Protein AF-A0AAP6MK80-F1 (afdb_monomer)

Organism: NCBI:txid3110268

InterPro domains:
  IPR029058 Alpha/Beta hydrolase fold [G3DSA:3.40.50.1820] (1-54)

pLDDT: mean 79.56, std 11.35, range [51.97, 92.5]

Foldseek 3Di:
DPPPVVVVVVVVVVVDPDDDDDDDQPPADPVSPPPCSVVVVVVVVVVVCCVPVVDPPPPPPPPDD

Radius of gyration: 17.78 Å; Cα contacts (8 Å, |Δi|>4): 18; chains: 1; bounding box: 62×15×34 Å

Solvent-accessible surface area (backbone atoms only — not comparable to full-atom values): 4404 Å² total; per-residue (Å²): 134,69,67,58,61,56,50,49,54,62,53,47,61,76,70,57,89,68,95,82,83,92,84,84,68,82,93,52,56,99,78,27,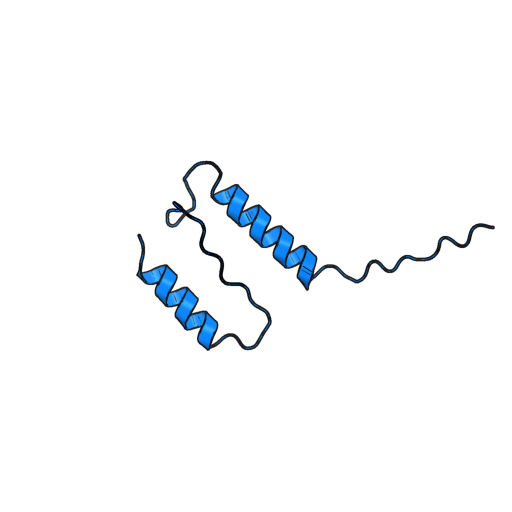80,51,90,63,40,50,56,54,50,51,52,54,51,50,53,49,44,55,72,74,63,55,68,78,80,75,76,70,77,78,79,73,132

Mean predicted aligned error: 9.69 Å

Secondary structure (DSSP, 8-state):
--HHHHHHHHHHTTT--S-----PPTT--TT--STTHHHHHHHHHHHHHHHHH------------

Structure (mmCIF, N/CA/C/O backbone):
data_AF-A0AAP6MK80-F1
#
_entry.id   AF-A0AAP6MK80-F1
#
loop_
_atom_site.group_PDB
_atom_site.id
_atom_site.type_symbol
_atom_site.label_atom_id
_atom_site.label_alt_id
_atom_site.label_comp_id
_atom_site.label_asym_id
_atom_site.label_entity_id
_atom_site.label_seq_id
_atom_site.pdbx_PDB_ins_code
_atom_site.Cartn_x
_atom_site.Cartn_y
_atom_site.Cartn_z
_atom_site.occupancy
_atom_site.B_iso_or_equiv
_atom_site.auth_seq_id
_atom_site.auth_comp_id
_atom_site.auth_asym_id
_atom_site.auth_atom_id
_atom_site.pdbx_PDB_model_num
ATOM 1 N N . MET A 1 1 ? 16.646 -3.297 -9.350 1.00 52.72 1 MET A N 1
ATOM 2 C CA . MET A 1 1 ? 16.128 -3.945 -8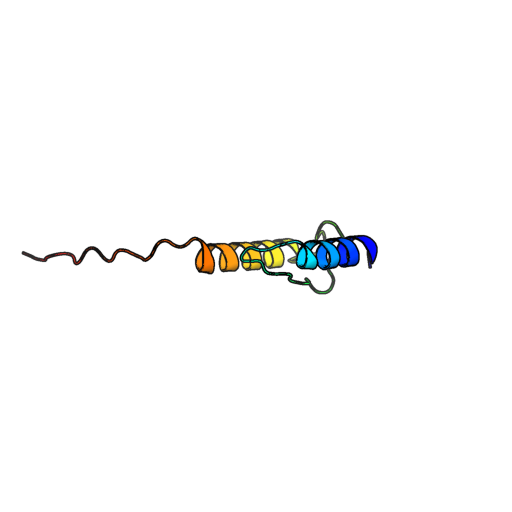.122 1.00 52.72 1 MET A CA 1
ATOM 3 C C . MET A 1 1 ? 16.685 -3.229 -6.904 1.00 52.72 1 MET A C 1
ATOM 5 O O . MET A 1 1 ? 17.746 -3.599 -6.403 1.00 52.72 1 MET A O 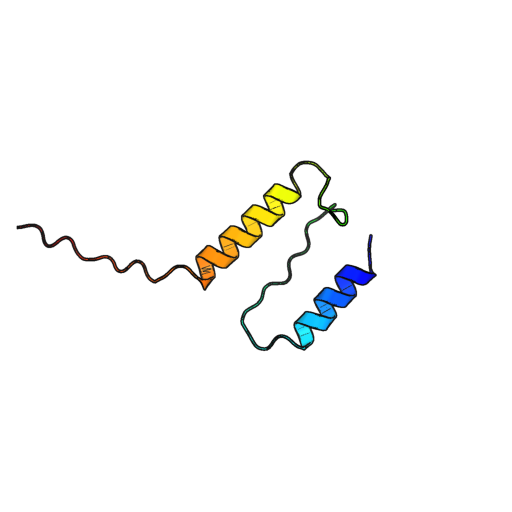1
ATOM 9 N N . ASP A 1 2 ? 16.013 -2.176 -6.447 1.00 61.25 2 ASP A N 1
ATOM 10 C CA . ASP A 1 2 ? 16.464 -1.435 -5.272 1.00 61.25 2 ASP A CA 1
ATOM 11 C C . ASP A 1 2 ? 16.113 -2.181 -3.986 1.00 61.25 2 ASP A C 1
ATOM 13 O O . ASP A 1 2 ? 15.038 -2.062 -3.397 1.00 61.25 2 ASP A O 1
ATOM 17 N N . ARG A 1 3 ? 17.060 -3.012 -3.555 1.00 65.31 3 ARG A N 1
ATOM 18 C CA . ARG A 1 3 ? 16.968 -3.773 -2.306 1.00 65.31 3 ARG A CA 1
ATOM 19 C C . ARG A 1 3 ? 16.926 -2.868 -1.072 1.00 65.31 3 ARG A C 1
ATOM 21 O O . ARG A 1 3 ? 16.683 -3.371 0.023 1.00 65.31 3 ARG A O 1
ATOM 28 N N . THR A 1 4 ? 17.214 -1.575 -1.192 1.00 72.88 4 THR A N 1
ATOM 29 C CA . THR A 1 4 ? 17.227 -0.642 -0.064 1.00 72.88 4 THR A CA 1
ATOM 30 C C . THR A 1 4 ? 15.816 -0.171 0.252 1.00 72.88 4 THR A C 1
ATOM 32 O O . THR A 1 4 ? 15.407 -0.308 1.403 1.00 72.88 4 THR A O 1
ATOM 35 N N . ILE A 1 5 ? 15.036 0.244 -0.749 1.00 76.12 5 ILE A N 1
ATOM 36 C CA . ILE A 1 5 ? 13.638 0.660 -0.552 1.00 76.12 5 ILE A CA 1
ATOM 37 C C . ILE A 1 5 ? 12.787 -0.493 -0.009 1.00 76.12 5 ILE A C 1
ATOM 39 O O . ILE A 1 5 ? 12.099 -0.327 0.994 1.00 76.12 5 ILE A O 1
ATOM 43 N N . TYR A 1 6 ? 12.920 -1.703 -0.563 1.00 78.19 6 TYR A N 1
ATOM 44 C CA . TYR A 1 6 ? 12.191 -2.867 -0.043 1.00 78.19 6 TYR A CA 1
ATOM 45 C C . TYR A 1 6 ? 12.547 -3.199 1.417 1.00 78.19 6 TYR A C 1
ATOM 47 O O . TYR A 1 6 ? 11.663 -3.468 2.234 1.00 78.19 6 TYR A O 1
ATOM 55 N N . ARG A 1 7 ? 13.840 -3.173 1.774 1.00 78.38 7 ARG A N 1
ATOM 56 C CA . ARG A 1 7 ? 14.276 -3.418 3.161 1.00 78.38 7 ARG A CA 1
ATOM 57 C C . ARG A 1 7 ? 13.771 -2.336 4.106 1.00 78.38 7 ARG A C 1
ATOM 59 O O . ARG A 1 7 ? 13.404 -2.663 5.230 1.00 78.38 7 ARG A O 1
ATOM 66 N N . LEU A 1 8 ? 13.746 -1.083 3.656 1.00 81.06 8 LEU A N 1
ATOM 67 C CA . LEU A 1 8 ? 13.243 0.035 4.440 1.00 81.06 8 LEU A CA 1
ATOM 68 C C . LEU A 1 8 ? 11.745 -0.123 4.709 1.00 81.06 8 LEU A C 1
ATOM 70 O O . LEU A 1 8 ? 11.349 -0.121 5.872 1.00 81.06 8 LEU A O 1
ATOM 74 N N . SER A 1 9 ? 10.940 -0.374 3.674 1.00 83.12 9 SER A N 1
ATOM 75 C CA . SER A 1 9 ? 9.502 -0.611 3.831 1.00 83.12 9 SER A CA 1
ATOM 76 C C . SER A 1 9 ? 9.225 -1.810 4.739 1.00 83.12 9 SER A C 1
ATOM 78 O O . SER A 1 9 ? 8.431 -1.704 5.667 1.00 83.12 9 SER A O 1
ATOM 80 N N . ARG A 1 10 ? 9.948 -2.925 4.573 1.00 83.44 10 ARG A N 1
ATOM 81 C CA . ARG A 1 10 ? 9.813 -4.111 5.441 1.00 83.44 10 ARG A CA 1
ATOM 82 C C . ARG A 1 10 ? 10.312 -3.896 6.877 1.00 83.44 10 ARG A C 1
ATOM 84 O O . ARG A 1 10 ? 9.893 -4.595 7.798 1.00 83.44 10 ARG A O 1
ATOM 91 N N . SER A 1 11 ? 11.234 -2.965 7.090 1.00 84.94 11 SER A N 1
ATOM 92 C CA . SER A 1 11 ? 11.631 -2.554 8.438 1.00 84.94 11 SER A CA 1
ATOM 93 C C . SER A 1 11 ? 10.549 -1.683 9.075 1.00 84.94 11 SER A C 1
ATOM 95 O O . SER A 1 11 ? 10.199 -1.891 10.235 1.00 84.94 11 SER A O 1
ATOM 97 N N . ALA A 1 12 ? 9.956 -0.767 8.305 1.00 82.25 12 ALA A N 1
ATOM 98 C CA . ALA A 1 12 ? 8.857 0.076 8.759 1.00 82.25 12 ALA A CA 1
ATOM 99 C C . ALA A 1 12 ? 7.634 -0.758 9.169 1.00 82.25 12 ALA A C 1
ATOM 101 O O . ALA A 1 12 ? 7.062 -0.502 10.224 1.00 82.25 12 ALA A O 1
ATOM 102 N N . THR A 1 13 ? 7.301 -1.833 8.441 1.00 84.00 13 THR A N 1
ATOM 103 C CA . THR A 1 13 ? 6.195 -2.735 8.825 1.00 84.00 13 THR A CA 1
ATOM 104 C C . THR A 1 13 ? 6.374 -3.379 10.203 1.00 84.00 13 THR A C 1
ATOM 106 O O . THR A 1 13 ? 5.396 -3.789 10.814 1.00 84.00 13 THR A O 1
ATOM 109 N N . ARG A 1 14 ? 7.604 -3.470 10.729 1.00 84.50 14 ARG A N 1
ATOM 110 C CA . ARG A 1 14 ? 7.849 -3.967 12.097 1.00 84.50 14 ARG A CA 1
ATOM 111 C C . ARG A 1 14 ? 7.526 -2.940 13.183 1.00 84.50 14 ARG A C 1
ATOM 113 O O . ARG A 1 14 ? 7.442 -3.314 14.345 1.00 84.50 14 ARG A O 1
ATOM 120 N N . GLN A 1 15 ? 7.406 -1.668 12.815 1.00 87.44 15 GLN A N 1
ATOM 121 C CA . GLN A 1 15 ? 7.176 -0.549 13.730 1.00 87.44 15 GLN A CA 1
ATOM 122 C C . GLN A 1 15 ? 5.752 0.012 13.617 1.00 87.44 15 GLN A C 1
ATOM 124 O O . GLN A 1 15 ? 5.305 0.716 14.518 1.00 87.44 15 GLN A O 1
ATOM 129 N N . ILE A 1 16 ? 5.028 -0.296 12.535 1.00 86.50 16 ILE A N 1
ATOM 130 C CA . ILE A 1 16 ? 3.640 0.134 12.354 1.00 86.50 16 ILE A CA 1
ATOM 131 C C . ILE A 1 16 ? 2.720 -0.710 13.244 1.00 86.50 16 ILE A C 1
ATOM 133 O O . ILE A 1 16 ? 2.667 -1.932 13.126 1.00 86.50 16 ILE A O 1
ATOM 137 N N . THR A 1 17 ? 1.969 -0.035 14.113 1.00 88.25 17 THR A N 1
ATOM 138 C CA . THR A 1 17 ? 0.998 -0.634 15.047 1.00 88.25 17 THR A CA 1
ATOM 139 C C . THR A 1 17 ? -0.458 -0.476 14.601 1.00 88.25 17 THR A C 1
ATOM 141 O O . THR A 1 17 ? -1.364 -0.943 15.286 1.00 88.25 17 THR A O 1
ATOM 144 N N . THR A 1 18 ? -0.691 0.193 13.470 1.00 86.25 18 THR A N 1
ATOM 145 C CA . THR A 1 18 ? -2.020 0.412 12.881 1.00 86.25 18 THR A CA 1
ATOM 146 C C . THR A 1 18 ? -2.259 -0.512 11.684 1.00 86.25 18 THR A C 1
A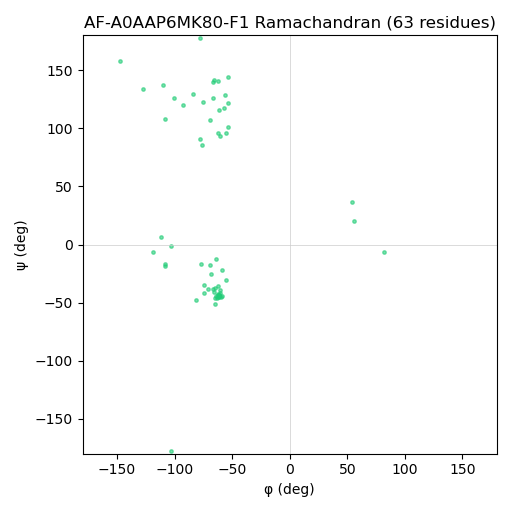TOM 148 O O . THR A 1 18 ? -1.414 -1.338 11.350 1.00 86.25 18 THR A O 1
ATOM 151 N N . ILE A 1 19 ? -3.410 -0.378 11.031 1.00 87.50 19 ILE A N 1
ATOM 152 C CA . ILE A 1 19 ? -3.749 -1.098 9.804 1.00 87.50 19 ILE A CA 1
ATOM 153 C C . ILE A 1 19 ? -2.827 -0.619 8.676 1.00 87.50 19 ILE A C 1
ATOM 155 O O . ILE A 1 19 ? -2.738 0.578 8.406 1.00 87.50 19 ILE A O 1
ATOM 159 N N . TYR A 1 20 ? -2.145 -1.551 8.013 1.00 88.25 20 TYR A N 1
ATOM 160 C CA . TYR A 1 20 ? -1.308 -1.271 6.849 1.00 88.25 20 TYR A CA 1
ATOM 161 C C . TYR A 1 20 ? -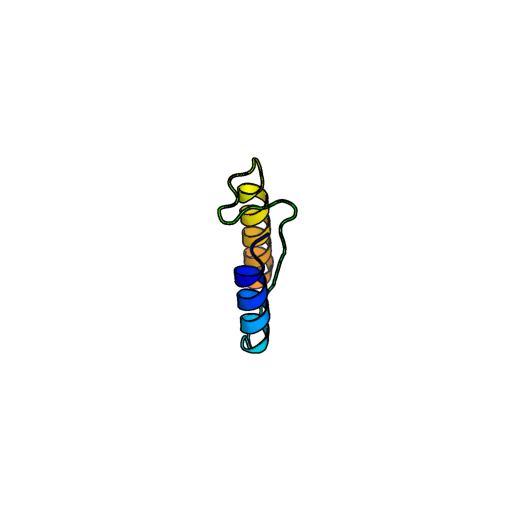1.309 -2.450 5.877 1.00 88.25 20 TYR A C 1
ATOM 163 O O . TYR A 1 20 ? -1.535 -3.594 6.267 1.00 88.25 20 TYR A O 1
ATOM 171 N N . GLU A 1 21 ? -0.979 -2.169 4.619 1.00 89.19 21 GLU A N 1
ATOM 172 C CA . GLU A 1 21 ? -0.702 -3.174 3.596 1.00 89.19 21 GLU A CA 1
ATOM 173 C C . GLU A 1 21 ? 0.659 -2.879 2.950 1.00 89.19 21 GLU A C 1
ATOM 175 O O . GLU A 1 21 ? 0.956 -1.738 2.597 1.00 89.19 21 GLU A O 1
ATOM 180 N N . LEU A 1 22 ? 1.502 -3.907 2.797 1.00 88.81 22 LEU A N 1
ATOM 181 C CA . LEU A 1 22 ? 2.743 -3.824 2.025 1.00 88.81 22 LEU A CA 1
ATOM 182 C C . LEU A 1 22 ? 2.579 -4.625 0.732 1.00 88.81 22 LEU A C 1
ATOM 184 O O . LEU A 1 22 ? 2.598 -5.856 0.760 1.00 88.81 22 LEU A O 1
ATOM 188 N N . ARG A 1 23 ? 2.466 -3.925 -0.399 1.00 87.25 23 ARG A N 1
ATOM 189 C CA . ARG A 1 23 ? 2.316 -4.524 -1.731 1.00 87.25 23 ARG A CA 1
ATOM 190 C C . ARG A 1 23 ? 3.576 -4.325 -2.573 1.00 87.25 23 ARG A C 1
ATOM 192 O O . ARG A 1 23 ? 4.164 -3.248 -2.580 1.00 87.25 23 ARG A O 1
ATOM 199 N N . LEU A 1 24 ? 3.988 -5.378 -3.280 1.00 85.62 24 LEU A N 1
ATOM 200 C CA . LEU A 1 24 ? 5.053 -5.335 -4.282 1.00 85.62 24 LEU A CA 1
ATOM 201 C C . LEU A 1 24 ? 4.429 -5.279 -5.674 1.00 85.62 24 LEU A C 1
ATOM 203 O O . LEU A 1 24 ? 3.635 -6.151 -6.014 1.00 85.62 24 LEU A O 1
ATOM 207 N N . ILE A 1 25 ? 4.824 -4.291 -6.469 1.00 84.56 25 ILE A N 1
ATOM 208 C CA . ILE A 1 25 ? 4.441 -4.183 -7.876 1.00 84.56 25 ILE A CA 1
ATOM 209 C C . ILE A 1 25 ? 5.523 -4.868 -8.711 1.00 84.56 25 ILE A C 1
ATOM 211 O O . ILE A 1 25 ? 6.698 -4.498 -8.635 1.00 84.56 25 ILE A O 1
ATOM 215 N N . ALA A 1 26 ? 5.144 -5.903 -9.462 1.00 81.06 26 ALA A N 1
ATOM 216 C CA . ALA A 1 26 ? 6.079 -6.638 -10.312 1.00 81.06 26 ALA A CA 1
ATOM 217 C C . ALA A 1 26 ? 6.655 -5.713 -11.391 1.00 81.06 26 ALA A C 1
ATOM 219 O O . ALA A 1 26 ? 5.927 -4.880 -11.922 1.00 81.06 26 ALA A O 1
ATOM 220 N N . ASP A 1 27 ? 7.943 -5.850 -11.706 1.00 77.38 27 ASP A N 1
ATOM 221 C CA . ASP A 1 27 ? 8.621 -5.097 -12.776 1.00 77.38 27 ASP A CA 1
ATOM 222 C C . ASP A 1 27 ? 8.539 -3.564 -12.664 1.00 77.38 27 ASP A C 1
ATOM 224 O O . ASP A 1 27 ? 8.747 -2.861 -13.645 1.00 77.38 27 ASP A O 1
ATOM 228 N N . ALA A 1 28 ? 8.250 -3.034 -11.472 1.00 77.44 28 ALA A N 1
ATOM 229 C CA . ALA A 1 28 ? 8.302 -1.605 -11.207 1.00 77.44 28 ALA A CA 1
ATOM 230 C C . ALA A 1 28 ? 9.724 -1.146 -10.858 1.00 77.44 28 ALA A C 1
ATOM 232 O O . ALA A 1 28 ? 10.370 -1.683 -9.946 1.00 77.44 28 ALA A O 1
ATOM 233 N N . SER A 1 29 ? 10.184 -0.100 -11.536 1.00 74.81 29 SER A N 1
ATOM 234 C CA . SER A 1 29 ? 11.313 0.724 -11.105 1.00 74.81 29 SER A CA 1
ATOM 235 C C . SER A 1 29 ? 10.903 1.710 -9.999 1.00 74.81 29 SER A C 1
ATOM 237 O O . SER A 1 29 ? 9.749 1.775 -9.579 1.00 74.81 29 SER A O 1
ATOM 239 N N . HIS A 1 30 ? 11.864 2.489 -9.491 1.00 73.62 30 HIS A N 1
ATOM 240 C CA . HIS A 1 30 ? 11.672 3.414 -8.363 1.00 73.62 30 HIS A CA 1
ATOM 241 C C . HIS A 1 30 ? 10.556 4.438 -8.519 1.00 73.62 30 HIS A C 1
ATOM 243 O O . HIS A 1 30 ? 10.000 4.871 -7.514 1.00 73.62 30 HIS A O 1
ATOM 249 N N . LEU A 1 31 ? 10.284 4.858 -9.749 1.00 78.19 31 LEU A N 1
ATOM 250 C CA . LEU A 1 31 ? 9.294 5.884 -10.056 1.00 78.19 31 LEU A CA 1
ATOM 251 C C . LEU A 1 31 ? 8.088 5.311 -10.804 1.00 78.19 31 LEU A C 1
ATOM 253 O O . LEU A 1 31 ? 7.222 6.078 -11.209 1.00 78.19 31 LEU A O 1
ATOM 257 N N . PHE A 1 32 ? 8.013 3.981 -10.957 1.00 82.69 32 PHE A N 1
ATOM 258 C CA . PHE A 1 32 ? 6.952 3.319 -11.716 1.00 82.69 32 PHE A CA 1
ATOM 259 C C . PHE A 1 32 ? 6.830 3.873 -13.153 1.00 82.69 32 PHE A C 1
ATOM 261 O O . PHE A 1 32 ? 5.720 4.031 -13.656 1.00 82.69 32 PHE A O 1
ATOM 268 N N . GLU A 1 33 ? 7.959 4.213 -13.795 1.00 79.31 33 GLU A N 1
ATOM 269 C CA . GLU A 1 33 ? 7.994 4.831 -15.137 1.00 79.31 33 GLU A CA 1
ATOM 270 C C . GLU A 1 33 ? 7.554 3.864 -16.241 1.00 79.31 33 GLU A C 1
ATOM 272 O O . GLU A 1 33 ? 7.223 4.281 -17.352 1.00 79.31 33 GLU A O 1
ATOM 277 N N . GLU A 1 34 ? 7.552 2.563 -15.952 1.00 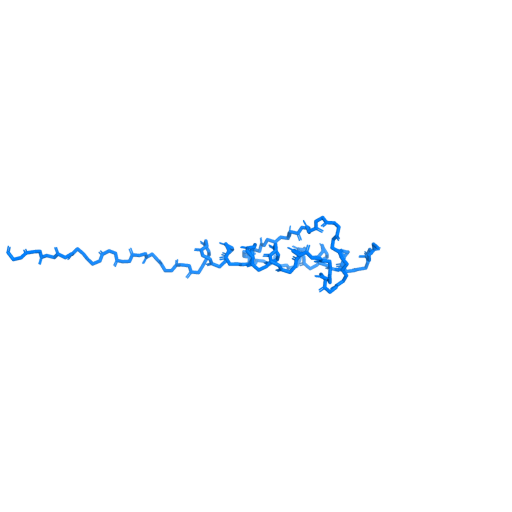84.06 34 GLU A N 1
ATOM 278 C CA . GLU A 1 34 ? 7.059 1.563 -16.876 1.00 84.06 34 GLU A CA 1
ATOM 279 C C . GLU A 1 34 ? 5.542 1.712 -17.094 1.00 84.06 34 GLU A C 1
ATOM 281 O O . GLU A 1 34 ? 4.775 1.938 -16.148 1.00 84.06 34 GLU A O 1
ATOM 286 N N . PRO A 1 35 ? 5.072 1.543 -18.340 1.00 82.12 35 PRO A N 1
ATOM 287 C CA . PRO A 1 35 ? 3.669 1.734 -18.680 1.00 82.12 35 PRO A CA 1
ATOM 288 C C . PRO A 1 35 ? 2.753 0.851 -17.822 1.00 82.12 35 PRO A C 1
ATOM 290 O O . PRO A 1 35 ? 2.944 -0.361 -17.720 1.00 82.12 35 PRO A O 1
ATOM 293 N N . GLY A 1 36 ? 1.747 1.474 -17.205 1.00 85.25 36 GLY A N 1
ATOM 294 C CA . GLY A 1 36 ? 0.740 0.809 -16.375 1.00 85.25 36 GLY A CA 1
ATOM 295 C C . GLY A 1 36 ? 1.157 0.523 -14.929 1.00 85.25 36 GLY A C 1
ATOM 296 O O . GLY A 1 36 ? 0.306 0.126 -14.136 1.00 85.25 36 GLY A O 1
ATOM 297 N N . LYS A 1 37 ? 2.419 0.751 -14.532 1.00 87.88 37 LYS A N 1
ATOM 298 C CA . LYS A 1 37 ? 2.837 0.538 -13.134 1.00 87.88 37 LYS A CA 1
ATOM 299 C C . LYS A 1 37 ? 2.255 1.580 -12.192 1.00 87.88 37 LYS A C 1
ATOM 301 O O . LYS A 1 37 ? 1.829 1.235 -11.091 1.00 87.88 37 LYS A O 1
ATOM 306 N N . LEU A 1 38 ? 2.181 2.833 -12.636 1.00 87.25 38 LEU A N 1
ATOM 307 C CA . LEU A 1 38 ? 1.548 3.890 -11.856 1.00 87.25 38 LEU A CA 1
ATOM 308 C C . LEU A 1 38 ? 0.036 3.657 -11.702 1.00 87.25 38 LEU A C 1
ATOM 310 O O . LEU A 1 38 ? -0.497 3.856 -10.612 1.00 87.25 38 LEU A O 1
ATOM 314 N N . ASP A 1 39 ? -0.638 3.165 -12.746 1.00 89.56 39 ASP A N 1
ATOM 315 C CA . ASP A 1 39 ? -2.048 2.762 -12.676 1.00 89.56 39 ASP A CA 1
ATOM 316 C C . ASP A 1 39 ? -2.266 1.615 -11.681 1.00 89.56 39 ASP A C 1
ATOM 318 O O . ASP A 1 39 ? -3.197 1.663 -10.880 1.00 89.56 39 ASP A O 1
ATOM 322 N N . GLU A 1 40 ? -1.387 0.607 -11.677 1.00 90.62 40 GLU A N 1
ATOM 323 C CA . GLU A 1 40 ? -1.442 -0.515 -10.731 1.00 90.62 40 GLU A CA 1
ATOM 324 C C . GLU A 1 40 ? -1.311 -0.030 -9.273 1.00 90.62 40 GLU A C 1
ATOM 326 O O . GLU A 1 40 ? -2.070 -0.453 -8.395 1.00 90.62 40 GLU A O 1
ATOM 331 N N . VAL A 1 41 ? -0.402 0.920 -9.019 1.00 89.50 41 VAL A N 1
ATOM 332 C CA . VAL A 1 41 ? -0.254 1.580 -7.710 1.00 89.50 41 VAL A CA 1
ATOM 333 C C . VAL A 1 41 ? -1.511 2.370 -7.346 1.00 89.50 41 VAL A C 1
ATOM 335 O O . VAL A 1 4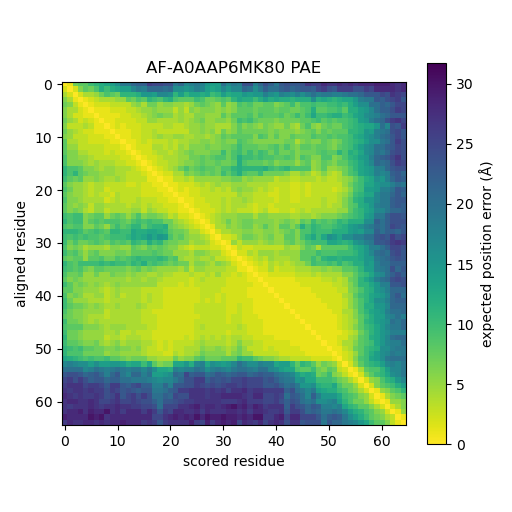1 ? -2.003 2.250 -6.222 1.00 89.50 41 VAL A O 1
ATOM 338 N N . ALA A 1 42 ? -2.052 3.155 -8.280 1.00 91.38 42 ALA A N 1
ATOM 339 C CA . ALA A 1 42 ? -3.240 3.970 -8.050 1.00 91.38 42 ALA A CA 1
ATOM 340 C C . ALA A 1 42 ? -4.466 3.106 -7.717 1.00 91.38 42 ALA A C 1
ATOM 342 O O . ALA A 1 42 ? -5.191 3.404 -6.768 1.00 91.38 42 ALA A O 1
ATOM 343 N N . GLN A 1 43 ? -4.664 2.001 -8.439 1.00 92.50 43 GLN A N 1
ATOM 344 C CA . GLN A 1 43 ? -5.743 1.049 -8.178 1.00 92.50 43 GLN A CA 1
ATOM 345 C C . GLN A 1 43 ? -5.589 0.370 -6.816 1.00 92.50 43 GLN A C 1
ATOM 347 O O . GLN A 1 43 ? -6.561 0.271 -6.066 1.00 92.50 43 GLN A O 1
ATOM 352 N N . ALA A 1 44 ? -4.375 -0.065 -6.465 1.00 91.19 44 ALA A N 1
ATOM 353 C CA . ALA A 1 44 ? -4.106 -0.669 -5.163 1.00 91.19 44 ALA A CA 1
ATOM 354 C C . ALA A 1 44 ? -4.382 0.312 -4.010 1.00 91.19 44 ALA A C 1
ATOM 356 O O . ALA A 1 44 ? -5.027 -0.058 -3.028 1.00 91.19 44 ALA A O 1
ATOM 357 N N . ALA A 1 45 ? -3.952 1.569 -4.148 1.00 91.69 45 ALA A N 1
ATOM 358 C CA . ALA A 1 45 ? -4.207 2.610 -3.158 1.00 91.69 45 ALA A CA 1
ATOM 359 C C . ALA A 1 45 ? -5.706 2.927 -3.033 1.00 91.69 45 ALA A C 1
ATOM 361 O O . ALA A 1 45 ? -6.233 2.981 -1.922 1.00 91.69 45 ALA A O 1
ATOM 362 N N . ALA A 1 46 ? -6.407 3.088 -4.160 1.00 91.94 46 ALA A N 1
ATOM 363 C CA . ALA A 1 46 ? -7.844 3.347 -4.175 1.00 91.94 46 ALA A CA 1
ATOM 364 C C . ALA A 1 46 ? -8.630 2.219 -3.492 1.00 91.94 46 ALA A C 1
ATOM 366 O O . ALA A 1 46 ? -9.487 2.492 -2.655 1.00 91.94 46 ALA A O 1
ATOM 367 N N . ALA A 1 47 ? -8.304 0.957 -3.789 1.00 91.50 47 ALA A N 1
ATOM 368 C CA . ALA A 1 47 ? -8.942 -0.195 -3.159 1.00 91.50 47 ALA A CA 1
ATOM 369 C C . ALA A 1 47 ? -8.721 -0.223 -1.639 1.00 91.50 47 ALA A C 1
ATOM 371 O O . ALA A 1 47 ? -9.672 -0.451 -0.893 1.00 91.50 47 ALA A O 1
ATOM 372 N N . TRP A 1 48 ? -7.500 0.062 -1.173 1.00 92.25 48 TRP A N 1
ATOM 373 C CA . TRP A 1 48 ? -7.196 0.121 0.259 1.00 92.25 48 TRP A CA 1
ATOM 374 C C . TRP A 1 48 ? -8.008 1.216 0.961 1.00 92.25 48 TRP A C 1
ATOM 376 O O . TRP A 1 48 ? -8.620 0.975 2.001 1.00 92.25 48 TRP A O 1
ATOM 386 N N . PHE A 1 49 ? -8.090 2.409 0.365 1.00 90.12 49 PHE A N 1
ATOM 387 C CA . PHE A 1 49 ? -8.898 3.493 0.922 1.00 90.12 49 PHE A CA 1
ATOM 388 C C . PHE A 1 49 ? -10.391 3.178 0.912 1.00 90.12 49 PHE A C 1
ATOM 390 O O . PHE A 1 49 ? -11.060 3.440 1.903 1.00 90.12 49 PHE A O 1
ATOM 397 N N . LEU A 1 50 ? -10.924 2.578 -0.151 1.00 90.25 50 LEU A N 1
ATOM 398 C CA . LEU A 1 50 ? -12.326 2.161 -0.174 1.00 90.25 50 LEU A CA 1
ATOM 399 C C . LEU A 1 50 ? -12.620 1.104 0.897 1.00 90.25 50 LEU A C 1
ATOM 401 O O . LEU A 1 50 ? -13.679 1.138 1.505 1.00 90.25 50 LEU A O 1
ATOM 405 N N . GLN A 1 51 ? -11.691 0.195 1.181 1.00 88.12 51 GLN A N 1
ATOM 406 C CA . GLN A 1 51 ? -11.898 -0.817 2.221 1.00 88.12 51 GLN A CA 1
ATOM 407 C C . GLN A 1 51 ? -11.790 -0.261 3.644 1.00 88.12 51 GLN A C 1
ATOM 409 O O . GLN A 1 51 ? -12.498 -0.732 4.532 1.00 88.12 51 GLN A O 1
ATOM 414 N N . HIS A 1 52 ? -10.905 0.710 3.880 1.00 87.50 52 HIS A N 1
ATOM 415 C CA . HIS A 1 52 ? -10.573 1.166 5.235 1.00 87.50 52 HIS A CA 1
ATOM 416 C C . HIS A 1 52 ? -11.105 2.556 5.601 1.00 87.50 52 HIS A C 1
ATOM 418 O O . HIS A 1 52 ? -11.180 2.872 6.787 1.00 87.50 52 HIS A O 1
ATOM 424 N N . LEU A 1 53 ? -11.468 3.381 4.616 1.00 84.56 53 LEU A N 1
ATOM 425 C CA . LEU A 1 53 ? -12.009 4.732 4.802 1.00 84.56 53 LEU A CA 1
ATOM 426 C C . LEU A 1 53 ? -13.423 4.916 4.247 1.00 84.56 53 LEU A C 1
ATOM 428 O O . LEU A 1 53 ? -13.993 5.986 4.468 1.00 84.56 53 LEU A O 1
ATOM 432 N N . ALA A 1 54 ? -14.009 3.938 3.543 1.00 74.94 54 ALA A N 1
ATOM 433 C CA . ALA A 1 54 ? -15.425 4.044 3.215 1.00 74.94 54 ALA A CA 1
ATOM 434 C C . ALA A 1 54 ? -16.217 4.083 4.524 1.00 74.94 54 ALA A C 1
ATOM 436 O O . ALA A 1 54 ? -16.207 3.136 5.314 1.00 74.94 54 ALA A O 1
ATOM 437 N N . ALA A 1 55 ? -16.882 5.215 4.761 1.00 64.88 55 ALA A N 1
ATOM 438 C CA . ALA A 1 55 ? -17.922 5.286 5.768 1.00 64.88 55 ALA A CA 1
ATOM 439 C C . ALA A 1 55 ? -18.935 4.170 5.470 1.00 64.88 55 ALA A C 1
ATOM 441 O O . ALA A 1 55 ? -19.174 3.890 4.290 1.00 64.88 55 ALA A O 1
ATOM 442 N N . PRO A 1 56 ? -19.536 3.531 6.492 1.00 61.41 56 PRO A N 1
ATOM 443 C CA . PRO A 1 56 ? -20.677 2.674 6.230 1.00 61.41 56 PRO A CA 1
ATOM 444 C C . PRO A 1 56 ? -21.672 3.521 5.449 1.00 61.41 56 PRO A C 1
ATOM 446 O O . PRO A 1 56 ? -22.037 4.611 5.903 1.00 61.41 56 PRO A O 1
ATOM 449 N N . GLU A 1 57 ? -22.030 3.054 4.253 1.00 59.03 57 GLU A N 1
ATOM 450 C CA . GLU A 1 57 ? -23.106 3.631 3.469 1.00 59.03 57 GLU A CA 1
ATOM 451 C C . GLU A 1 57 ? -24.297 3.630 4.415 1.00 59.03 57 GLU A C 1
ATOM 453 O O . GLU A 1 57 ? -24.851 2.587 4.768 1.00 59.03 57 GLU A O 1
ATOM 458 N N . THR A 1 58 ? -24.572 4.797 4.991 1.00 54.53 58 THR A N 1
ATOM 459 C CA . THR A 1 58 ? -25.737 4.969 5.830 1.00 54.53 58 THR A CA 1
ATOM 460 C C . THR A 1 58 ? -26.824 5.041 4.790 1.00 54.53 58 THR A C 1
ATOM 462 O O . THR A 1 58 ? -27.104 6.108 4.251 1.00 54.53 58 THR A O 1
ATOM 465 N N . GLU A 1 59 ? -27.309 3.867 4.393 1.00 56.84 59 GLU A N 1
ATOM 466 C CA . GLU A 1 59 ? -28.523 3.721 3.624 1.00 56.84 59 GLU A CA 1
ATOM 467 C C . GLU A 1 59 ? -29.574 4.434 4.468 1.00 56.84 59 GLU A C 1
ATOM 469 O O . GLU A 1 59 ? -30.036 3.929 5.487 1.00 56.84 59 GLU A O 1
ATOM 474 N N . ILE A 1 60 ? -29.828 5.701 4.147 1.00 62.41 60 ILE A N 1
ATOM 475 C CA . ILE A 1 60 ? -30.984 6.411 4.660 1.00 62.41 60 ILE A CA 1
ATOM 476 C C . ILE A 1 60 ? -32.122 5.702 3.938 1.00 62.41 60 ILE A C 1
ATOM 478 O O . ILE A 1 60 ? -32.216 5.874 2.717 1.00 62.41 60 ILE A O 1
ATOM 482 N N . PRO A 1 61 ? -32.942 4.865 4.607 1.00 59.78 61 PRO A N 1
ATOM 483 C CA . PRO A 1 61 ? -34.080 4.283 3.930 1.00 59.78 61 PRO A CA 1
ATOM 484 C C . PRO A 1 61 ? -34.899 5.460 3.413 1.00 59.78 61 PRO A C 1
ATOM 486 O O . PRO A 1 61 ? -35.338 6.313 4.188 1.00 59.78 61 PRO A O 1
ATOM 489 N N . LEU A 1 62 ? -35.031 5.551 2.089 1.00 64.19 62 LEU A N 1
ATOM 490 C CA . LEU A 1 62 ? -35.989 6.441 1.463 1.00 64.19 62 LEU A CA 1
ATOM 491 C C . LEU A 1 62 ? -37.352 5.968 1.960 1.00 64.19 62 LEU A C 1
ATOM 493 O O . LEU A 1 62 ? -37.923 5.022 1.419 1.00 64.19 62 LEU A O 1
ATOM 497 N N . THR A 1 63 ? -37.838 6.573 3.042 1.00 62.50 63 THR A N 1
ATOM 498 C CA . THR A 1 63 ? -39.219 6.426 3.478 1.00 62.50 63 THR A CA 1
ATOM 499 C C . THR A 1 63 ? -40.057 6.990 2.343 1.00 62.50 63 THR A C 1
ATOM 501 O O . THR A 1 63 ? -40.186 8.204 2.188 1.00 62.50 63 THR A O 1
ATOM 504 N N . GLN A 1 64 ? -40.518 6.098 1.471 1.00 51.97 64 GLN A N 1
ATOM 505 C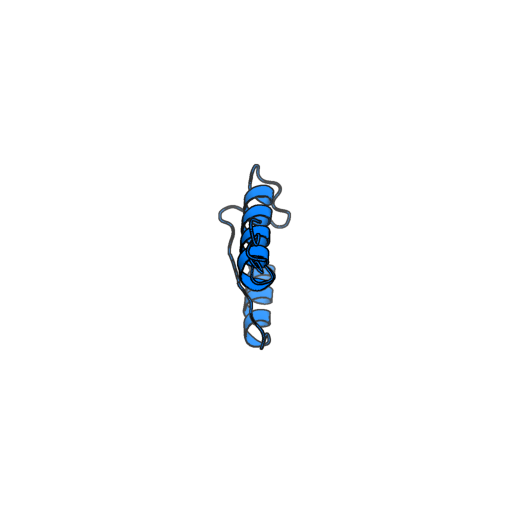 CA . GLN A 1 64 ? -41.477 6.445 0.438 1.00 51.97 64 GLN A CA 1
ATOM 506 C C . GLN A 1 64 ? -42.800 6.821 1.126 1.00 51.97 64 GLN A C 1
ATOM 508 O O . GLN A 1 64 ? -43.113 6.225 2.163 1.00 51.97 64 GLN A O 1
ATOM 513 N N . PRO A 1 65 ? -43.514 7.837 0.611 1.00 67.12 65 PRO A N 1
ATOM 514 C CA . PRO A 1 65 ? -44.763 8.315 1.198 1.00 67.12 65 PRO A CA 1
ATOM 515 C C . PRO A 1 65 ? -45.876 7.261 1.186 1.00 67.12 65 PRO A C 1
ATOM 517 O O . PRO A 1 65 ? -45.847 6.365 0.310 1.00 67.12 65 PRO 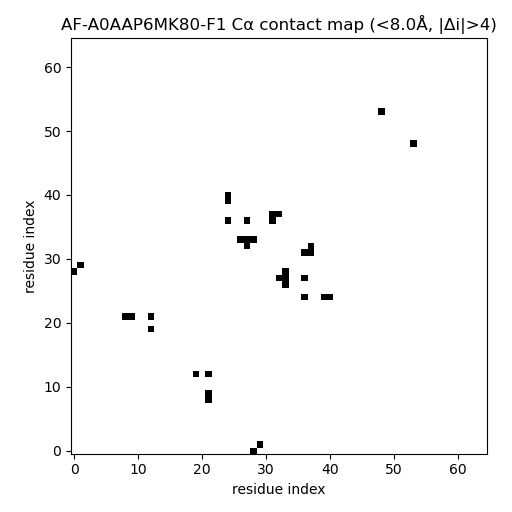A O 1
#

Sequence (65 aa):
MDRTIYRLSRSATRQITTIYELRLIADASHLFEEPGKLDEVAQAAAAWFLQHLAAPETEIPLTQP